Protein AF-A0AAV4GE64-F1 (afdb_monomer_lite)

Sequence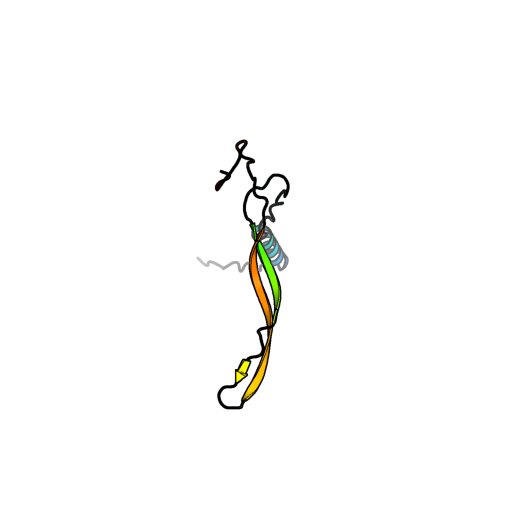 (93 aa):
MRLSPRLYTLAPGSLLALLLTVLSLTVTSAEFINPRTTLMCHVRHYQFRVHKPDVIHPSTGAVLRCSGLVTVNSCWGRCDSSEVRITWPFKTD

Radius of gyration: 29.74 Å; chains: 1; bounding box: 77×24×82 Å

Foldseek 3Di:
DDDDDPPPPCDPVNVVVVVVVVVVVPPDDPDPDDQVPDQDWDKDKDKDWDWDPWDQDPPPRDTDTDIDIDIDIDTDGDHDDDAAPDDDDDDTD

Structure (mmCIF, N/CA/C/O backbone):
data_AF-A0AAV4GE64-F1
#
_entry.id   AF-A0AAV4GE64-F1
#
loop_
_atom_site.group_PDB
_atom_site.id
_atom_site.type_symbol
_atom_site.label_atom_id
_atom_site.label_alt_id
_atom_site.label_comp_id
_atom_site.label_asym_id
_atom_site.label_entity_id
_atom_site.label_seq_id
_atom_site.pdbx_PDB_ins_code
_atom_site.Cartn_x
_atom_site.Cartn_y
_atom_site.Cartn_z
_atom_site.occupancy
_atom_site.B_iso_or_equiv
_atom_site.auth_seq_id
_atom_site.auth_comp_id
_atom_site.auth_asym_id
_atom_site.auth_atom_id
_atom_site.pdbx_PDB_model_num
ATOM 1 N N . MET A 1 1 ? -44.535 15.532 -52.125 1.00 38.69 1 MET A N 1
ATOM 2 C CA . MET A 1 1 ? -43.270 15.213 -51.427 1.00 38.69 1 MET A CA 1
ATOM 3 C C . MET A 1 1 ? -43.606 14.374 -50.200 1.00 38.69 1 MET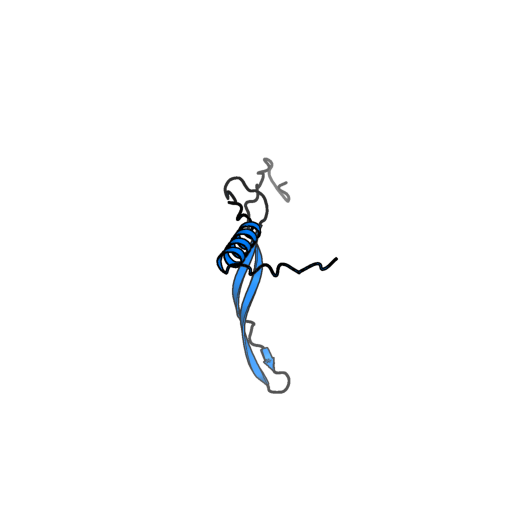 A C 1
ATOM 5 O O . MET A 1 1 ? -44.216 14.894 -49.280 1.00 38.69 1 MET A O 1
ATOM 9 N N . ARG A 1 2 ? -43.329 13.064 -50.221 1.00 39.41 2 ARG A N 1
ATOM 10 C CA . ARG A 1 2 ? -43.516 12.165 -49.069 1.00 39.41 2 ARG A CA 1
ATOM 11 C C . ARG A 1 2 ? -42.156 11.551 -48.744 1.00 39.41 2 ARG A C 1
ATOM 13 O O . ARG A 1 2 ? -41.672 10.722 -49.505 1.00 39.41 2 ARG A O 1
ATOM 20 N N . LEU A 1 3 ? -41.531 12.013 -47.663 1.00 50.16 3 LEU A N 1
ATOM 21 C CA . LEU A 1 3 ? -40.327 11.404 -47.101 1.00 50.16 3 LEU A CA 1
ATOM 22 C C . LEU A 1 3 ? -40.753 10.176 -46.294 1.00 50.16 3 LEU A C 1
ATOM 24 O O . LEU A 1 3 ? -41.293 10.293 -45.199 1.00 50.16 3 LEU A O 1
ATOM 28 N N . SER A 1 4 ? -40.549 8.995 -46.862 1.00 52.38 4 SER A N 1
ATOM 29 C CA . SER A 1 4 ? -40.603 7.732 -46.127 1.00 52.38 4 SER A CA 1
ATOM 30 C C . SER A 1 4 ? -39.337 7.587 -45.269 1.00 52.38 4 SER A C 1
ATOM 32 O O . SER A 1 4 ? -38.239 7.663 -45.829 1.00 52.38 4 SER A O 1
ATOM 34 N N . PRO A 1 5 ? -39.438 7.350 -43.947 1.00 55.03 5 PRO A N 1
ATOM 35 C CA . PRO A 1 5 ? -38.273 7.064 -43.131 1.00 55.03 5 PRO A CA 1
ATOM 36 C C . PRO A 1 5 ? -37.867 5.614 -43.393 1.00 55.03 5 PRO A C 1
ATOM 38 O O . PRO A 1 5 ? -38.628 4.681 -43.133 1.00 55.03 5 PRO A O 1
ATOM 41 N N . ARG A 1 6 ? -36.664 5.403 -43.931 1.00 52.44 6 ARG 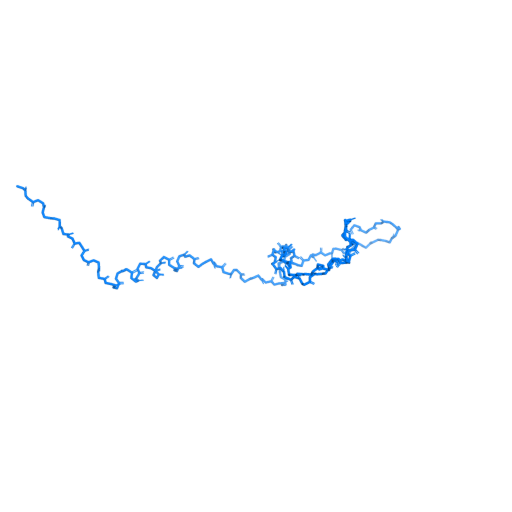A N 1
ATOM 42 C CA . ARG A 1 6 ? -36.043 4.080 -43.873 1.00 52.44 6 ARG A CA 1
ATOM 43 C C . ARG A 1 6 ? -35.677 3.824 -42.417 1.00 52.44 6 ARG A C 1
ATOM 45 O O . ARG A 1 6 ? -34.659 4.305 -41.933 1.00 52.44 6 ARG A O 1
ATOM 52 N N . LEU A 1 7 ? -36.549 3.101 -41.721 1.00 53.31 7 LEU A N 1
ATOM 53 C CA . LEU A 1 7 ? -36.226 2.469 -40.452 1.00 53.31 7 LEU A CA 1
ATOM 54 C C . LEU A 1 7 ? -35.097 1.474 -40.746 1.00 53.31 7 LEU A C 1
ATOM 56 O O . LEU A 1 7 ? -35.319 0.435 -41.365 1.00 53.31 7 LEU A O 1
ATOM 60 N N . TYR A 1 8 ? -33.868 1.837 -40.389 1.00 59.53 8 TYR A N 1
ATOM 61 C CA . TYR A 1 8 ? -32.736 0.926 -40.446 1.00 59.53 8 TYR A CA 1
ATOM 62 C C . TYR A 1 8 ? -32.969 -0.154 -39.389 1.00 59.53 8 TYR A C 1
ATOM 64 O O . TYR A 1 8 ? -32.747 0.065 -38.200 1.00 59.53 8 TYR A O 1
ATOM 72 N N . THR A 1 9 ? -33.451 -1.318 -39.815 1.00 59.19 9 THR A N 1
ATOM 73 C CA . THR A 1 9 ? -33.383 -2.553 -39.038 1.00 59.19 9 THR A CA 1
ATOM 74 C C . THR A 1 9 ? -31.905 -2.872 -38.827 1.00 59.19 9 THR A C 1
ATOM 76 O O . THR A 1 9 ? -31.251 -3.458 -39.688 1.00 59.19 9 THR A O 1
ATOM 79 N N . LEU A 1 10 ? -31.347 -2.410 -37.705 1.00 58.09 10 LEU A N 1
ATOM 80 C CA . LEU A 1 10 ? -30.001 -2.763 -37.267 1.00 58.09 10 LEU A CA 1
ATOM 81 C C . LEU A 1 10 ? -29.948 -4.283 -37.114 1.00 58.09 10 LEU A C 1
ATOM 83 O O . LEU A 1 10 ? -30.565 -4.851 -36.213 1.00 58.09 10 LEU A O 1
ATOM 87 N N . ALA A 1 11 ? -29.242 -4.943 -38.032 1.00 64.12 11 ALA A N 1
ATOM 88 C CA . ALA A 1 11 ? -29.000 -6.370 -37.945 1.00 64.12 11 ALA A CA 1
ATOM 89 C C . ALA A 1 11 ? -28.302 -6.671 -36.604 1.00 64.12 11 ALA A C 1
ATOM 91 O O . ALA A 1 11 ? -27.422 -5.909 -36.192 1.00 64.12 11 ALA A O 1
ATOM 92 N N . PRO A 1 12 ? -28.638 -7.777 -35.921 1.00 63.75 12 PRO A N 1
ATOM 93 C CA . PRO A 1 12 ? -28.072 -8.105 -34.609 1.00 63.75 12 PRO A CA 1
ATOM 94 C C . PRO A 1 12 ? -26.532 -8.166 -34.616 1.00 63.75 12 PRO A C 1
ATOM 96 O O . PRO A 1 12 ? -25.893 -7.849 -33.614 1.00 63.75 12 PRO A O 1
ATOM 99 N N . GLY A 1 13 ? -25.920 -8.476 -35.766 1.00 71.19 13 GLY A N 1
ATOM 100 C CA . GLY A 1 13 ? -24.465 -8.449 -35.946 1.00 71.19 13 GLY A CA 1
ATOM 101 C C . GLY A 1 13 ? -23.842 -7.048 -35.933 1.00 71.19 13 GLY A C 1
ATOM 102 O O . GLY A 1 13 ? -22.698 -6.898 -35.517 1.00 71.19 13 GLY A O 1
ATOM 103 N N . SER A 1 14 ? -24.582 -6.008 -36.327 1.00 76.94 14 SER A N 1
ATOM 104 C CA . SER A 1 14 ? -24.095 -4.622 -36.332 1.00 76.94 14 SER A CA 1
ATOM 105 C C . SER A 1 14 ? -23.944 -4.066 -34.915 1.00 76.94 14 SER A C 1
ATOM 107 O O . SER A 1 14 ? -22.984 -3.359 -34.630 1.00 76.94 14 SER A O 1
ATOM 109 N N . LEU A 1 15 ? -24.860 -4.433 -34.014 1.00 82.44 15 LEU A N 1
ATOM 110 C CA . LEU A 1 15 ? -24.794 -4.078 -32.594 1.00 82.44 15 LEU A CA 1
ATOM 111 C C . LEU A 1 15 ? -23.643 -4.800 -31.888 1.00 82.44 15 LEU A C 1
ATOM 113 O O . LEU A 1 15 ? -22.906 -4.180 -31.127 1.00 82.44 15 LEU A O 1
ATOM 117 N N . LEU A 1 16 ? -23.446 -6.087 -32.193 1.00 85.88 16 LEU A N 1
ATOM 118 C CA . LEU A 1 16 ? -22.326 -6.865 -31.664 1.00 85.88 16 LEU A CA 1
ATOM 119 C C . LEU A 1 16 ? -20.977 -6.310 -32.146 1.00 85.88 16 LEU A C 1
ATOM 121 O O . LEU A 1 16 ? -20.059 -6.150 -31.347 1.00 85.88 16 LEU A O 1
ATOM 125 N N . ALA A 1 17 ? -20.870 -5.961 -33.431 1.00 87.19 17 ALA A N 1
ATOM 126 C CA . ALA A 1 17 ? -19.670 -5.347 -33.990 1.00 87.19 17 ALA A CA 1
ATOM 127 C C . ALA A 1 17 ? -19.360 -3.994 -33.333 1.00 87.19 17 ALA A C 1
ATOM 129 O O . ALA A 1 17 ? -18.207 -3.731 -33.002 1.00 87.19 17 ALA A O 1
ATOM 130 N N . LEU A 1 18 ? -20.383 -3.166 -33.092 1.00 89.69 18 LEU A N 1
ATOM 131 C CA . LEU A 1 18 ? -20.229 -1.881 -32.410 1.00 89.69 18 LEU A CA 1
ATOM 132 C C . LEU A 1 18 ? -19.806 -2.051 -30.940 1.00 89.69 18 LEU A C 1
ATOM 134 O O . LEU A 1 18 ? -18.970 -1.308 -30.439 1.00 89.69 18 LEU A O 1
ATOM 138 N N . LEU A 1 19 ? -20.356 -3.046 -30.243 1.00 90.06 19 LEU A N 1
ATOM 139 C CA . LEU A 1 19 ? -19.957 -3.369 -28.872 1.00 90.06 19 LEU A CA 1
ATOM 140 C C . LEU A 1 19 ? -18.502 -3.836 -28.805 1.00 90.06 19 LEU A C 1
ATOM 142 O O . LEU A 1 19 ? -17.766 -3.404 -27.924 1.00 90.06 19 LEU A O 1
ATOM 146 N N . LEU A 1 20 ? -18.073 -4.679 -29.746 1.00 87.62 20 LEU A N 1
ATOM 147 C CA . LEU A 1 20 ? -16.700 -5.180 -29.804 1.00 87.62 20 LEU A CA 1
ATOM 148 C C . LEU A 1 20 ? -15.693 -4.070 -30.119 1.00 87.62 20 LEU A C 1
ATOM 150 O O . LEU A 1 20 ? -14.631 -4.029 -29.499 1.00 87.62 20 LEU A O 1
ATOM 154 N N . THR A 1 21 ? -16.023 -3.146 -31.027 1.00 86.88 21 THR A N 1
ATOM 155 C CA . THR A 1 21 ? -15.150 -2.000 -31.314 1.00 86.88 21 THR A CA 1
ATOM 156 C C . THR A 1 21 ? -15.033 -1.088 -30.101 1.00 86.88 21 THR A C 1
ATOM 158 O O . THR A 1 21 ? -13.917 -0.799 -29.673 1.00 86.88 21 THR A O 1
ATOM 161 N N . VAL A 1 22 ? -16.149 -0.711 -29.470 1.00 88.56 22 VAL A N 1
ATOM 162 C CA . VAL A 1 22 ? -16.124 0.094 -28.238 1.00 88.56 22 VAL A CA 1
ATOM 163 C C . VAL A 1 22 ? -15.321 -0.607 -27.140 1.00 88.56 22 VAL A C 1
ATOM 165 O O . VAL A 1 22 ? -14.467 0.023 -26.522 1.00 88.56 22 VAL A O 1
ATOM 168 N N . LEU A 1 23 ? -15.508 -1.917 -26.950 1.00 85.44 23 LEU A N 1
ATOM 169 C CA . LEU A 1 23 ? -14.761 -2.685 -25.955 1.00 85.44 23 LEU A CA 1
ATOM 170 C C . LEU A 1 23 ? -13.250 -2.632 -26.224 1.00 85.44 23 LEU A C 1
ATOM 172 O O . LEU A 1 23 ? -12.481 -2.362 -25.304 1.00 85.44 23 LEU A O 1
ATOM 176 N N . SER A 1 24 ? -12.827 -2.799 -27.481 1.00 81.50 24 SER A N 1
ATOM 177 C CA . SER A 1 24 ? -11.412 -2.730 -27.867 1.00 81.50 24 SER A CA 1
ATOM 178 C C . SER A 1 24 ? -10.776 -1.347 -27.664 1.00 81.50 24 SER A C 1
ATOM 180 O O . SER A 1 24 ? -9.593 -1.272 -27.346 1.00 81.50 24 SER A O 1
ATOM 182 N N . LEU A 1 25 ? -11.555 -0.264 -27.764 1.00 80.31 25 LEU A N 1
ATOM 183 C CA . LEU A 1 25 ? -11.104 1.106 -27.478 1.00 80.31 25 LEU A CA 1
ATOM 184 C C . LEU A 1 25 ? -10.956 1.388 -25.972 1.00 80.31 25 LEU A C 1
ATOM 186 O O . LEU A 1 25 ? -10.226 2.299 -25.591 1.00 80.31 25 LEU A O 1
ATOM 190 N N . THR A 1 26 ? -11.638 0.624 -25.116 1.00 76.50 26 THR A N 1
ATOM 191 C CA . THR A 1 26 ? -11.607 0.807 -23.652 1.00 76.50 26 THR A CA 1
ATOM 192 C C . THR A 1 26 ? -10.562 -0.042 -22.932 1.00 76.50 26 THR A C 1
ATOM 194 O O . THR A 1 26 ? -10.392 0.106 -21.721 1.00 76.50 26 THR A O 1
ATOM 197 N N . VAL A 1 27 ? -9.847 -0.923 -23.640 1.00 70.88 27 VAL A N 1
ATOM 198 C CA . VAL A 1 27 ? -8.762 -1.703 -23.037 1.00 70.88 27 VAL A CA 1
ATOM 199 C C . VAL A 1 27 ? -7.589 -0.765 -22.764 1.00 70.88 27 VAL A C 1
ATOM 201 O O . VAL A 1 27 ? -6.786 -0.465 -23.644 1.00 70.88 27 VAL A O 1
ATOM 204 N N . THR A 1 28 ? -7.488 -0.288 -21.526 1.00 68.12 28 THR A N 1
ATOM 205 C CA . THR A 1 28 ? -6.313 0.440 -21.046 1.00 68.12 28 THR A CA 1
ATOM 206 C C . THR A 1 28 ? -5.080 -0.438 -21.219 1.00 68.12 28 THR A C 1
ATOM 208 O O . THR A 1 28 ? -5.058 -1.575 -20.739 1.00 68.12 28 THR A O 1
ATOM 211 N N . SER A 1 29 ? -4.055 0.079 -21.897 1.00 64.75 29 SER A N 1
ATOM 212 C CA . SER A 1 29 ? -2.781 -0.611 -22.066 1.00 64.75 29 SER A CA 1
ATOM 213 C C . SER A 1 29 ? -2.175 -0.912 -20.697 1.00 64.75 29 SER A C 1
ATOM 215 O O . SER A 1 29 ? -1.821 0.002 -19.952 1.00 64.75 29 SER A O 1
ATOM 217 N N . ALA A 1 30 ? -2.045 -2.195 -20.362 1.00 67.00 30 ALA A N 1
ATOM 218 C CA . ALA A 1 30 ? -1.202 -2.613 -19.255 1.00 67.00 30 ALA A CA 1
ATOM 219 C C . ALA A 1 30 ? 0.254 -2.379 -19.678 1.00 67.00 30 ALA A C 1
ATOM 221 O O . ALA A 1 30 ? 0.827 -3.181 -20.416 1.00 67.00 30 ALA A O 1
ATOM 222 N N . GLU A 1 31 ? 0.838 -1.249 -19.275 1.00 68.44 31 GLU A N 1
ATOM 223 C CA . GLU A 1 31 ? 2.262 -1.014 -19.493 1.00 68.44 31 GLU A CA 1
ATOM 224 C C . GLU A 1 31 ? 3.067 -2.067 -18.732 1.00 68.44 31 GLU A C 1
ATOM 226 O O . GLU A 1 31 ? 2.924 -2.257 -17.521 1.00 68.44 31 GLU A O 1
ATOM 231 N N . PHE A 1 32 ? 3.925 -2.776 -19.462 1.00 68.38 32 PHE A N 1
ATOM 232 C CA . PHE A 1 32 ? 4.881 -3.692 -18.870 1.00 68.38 32 PHE A CA 1
ATOM 233 C C . PHE A 1 32 ? 5.955 -2.874 -18.146 1.00 68.38 32 PHE A C 1
ATOM 235 O O . PHE A 1 32 ? 6.895 -2.367 -18.757 1.00 68.38 32 PHE A O 1
ATOM 242 N N . ILE A 1 33 ? 5.806 -2.724 -16.830 1.00 66.94 33 ILE A N 1
ATOM 243 C CA . ILE A 1 33 ? 6.795 -2.042 -15.994 1.00 66.94 33 ILE A CA 1
ATOM 244 C C . ILE A 1 33 ? 8.029 -2.944 -15.898 1.00 66.94 33 ILE A C 1
ATOM 246 O O . ILE A 1 33 ? 7.982 -3.995 -15.260 1.00 66.94 33 ILE A O 1
ATOM 250 N N . ASN A 1 34 ? 9.144 -2.539 -16.513 1.00 68.31 34 ASN A N 1
ATOM 251 C CA . ASN A 1 34 ? 10.416 -3.240 -16.359 1.00 68.31 34 ASN A CA 1
ATOM 252 C C . ASN A 1 34 ? 11.009 -2.932 -14.970 1.00 68.31 34 ASN A C 1
ATOM 254 O O . ASN A 1 34 ? 11.510 -1.828 -14.743 1.00 68.31 34 ASN A O 1
ATOM 258 N N . PRO A 1 35 ? 11.037 -3.905 -14.043 1.00 66.69 35 PRO A N 1
ATOM 259 C CA . PRO A 1 35 ? 11.473 -3.653 -12.678 1.00 66.69 35 PRO A CA 1
ATOM 260 C C . PRO A 1 35 ? 12.967 -3.330 -12.576 1.00 66.69 35 PRO A C 1
ATOM 262 O O . PRO A 1 35 ? 13.396 -2.851 -11.537 1.00 66.69 35 PRO A O 1
ATOM 265 N N . ARG A 1 36 ? 13.788 -3.601 -13.603 1.00 66.12 36 ARG A N 1
ATOM 266 C CA . ARG A 1 36 ? 15.232 -3.316 -13.562 1.00 66.12 36 ARG A CA 1
ATOM 267 C C . ARG A 1 36 ? 15.562 -1.862 -13.881 1.00 66.12 36 ARG A C 1
ATOM 269 O O . ARG A 1 36 ? 16.535 -1.361 -13.328 1.00 66.12 36 ARG A O 1
ATOM 276 N N . THR A 1 37 ? 14.782 -1.222 -14.749 1.00 63.09 37 THR A N 1
ATOM 277 C CA . THR A 1 37 ? 15.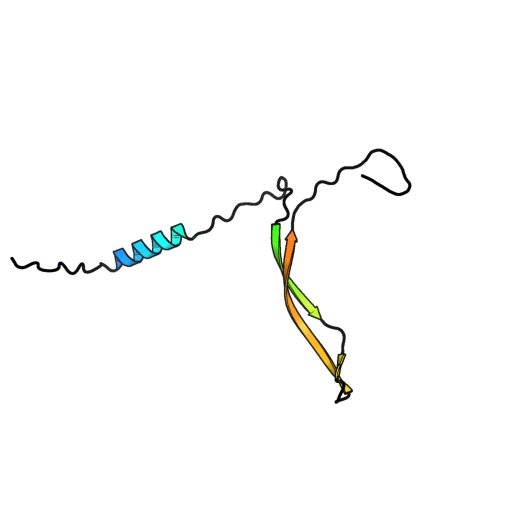062 0.123 -15.277 1.00 63.09 37 THR A CA 1
ATOM 278 C C . THR A 1 37 ? 14.152 1.198 -14.701 1.00 63.09 37 THR A C 1
ATOM 280 O O . THR A 1 37 ? 14.459 2.378 -14.832 1.00 63.09 37 THR A O 1
ATOM 283 N N . THR A 1 38 ? 13.030 0.820 -14.084 1.00 70.31 38 THR A N 1
ATOM 284 C CA . THR A 1 38 ? 12.091 1.804 -13.555 1.00 70.31 38 THR A CA 1
ATOM 285 C C . THR A 1 38 ? 12.453 2.232 -12.135 1.00 70.31 38 THR A C 1
ATOM 287 O O . THR A 1 38 ? 12.379 1.443 -11.193 1.00 70.31 38 THR A O 1
ATOM 290 N N . LEU A 1 39 ? 12.798 3.514 -12.001 1.00 70.12 39 LEU A N 1
ATOM 291 C CA . LEU A 1 39 ? 13.098 4.201 -10.736 1.00 70.12 39 LEU A CA 1
ATOM 292 C C . LEU A 1 39 ? 11.891 4.960 -10.160 1.00 70.12 39 LEU A C 1
ATOM 294 O O . LEU A 1 39 ? 12.011 5.716 -9.200 1.00 70.12 39 LEU A O 1
ATOM 298 N N . MET A 1 40 ? 10.718 4.815 -10.777 1.00 68.94 40 MET A N 1
ATOM 299 C CA . MET A 1 40 ? 9.502 5.503 -10.347 1.00 68.94 40 MET A CA 1
ATOM 300 C C . MET A 1 40 ? 8.781 4.699 -9.253 1.00 68.94 40 MET A C 1
ATOM 302 O O . MET A 1 40 ? 8.738 3.469 -9.310 1.00 68.94 40 MET A O 1
ATOM 306 N N . CYS A 1 41 ? 8.177 5.382 -8.267 1.00 71.62 41 CYS A N 1
ATOM 307 C CA . CYS A 1 41 ? 7.195 4.736 -7.389 1.00 71.62 41 CYS A CA 1
ATOM 308 C C . CYS A 1 41 ? 5.921 4.454 -8.198 1.00 71.62 41 CYS A C 1
ATOM 310 O O . CYS A 1 41 ? 5.292 5.369 -8.731 1.00 71.62 41 CYS A O 1
ATOM 312 N N . HIS A 1 42 ? 5.500 3.194 -8.211 1.00 80.81 42 HIS A N 1
ATOM 313 C CA . HIS A 1 42 ? 4.199 2.770 -8.704 1.00 80.81 42 HIS A CA 1
ATOM 314 C C . HIS A 1 42 ? 3.246 2.526 -7.541 1.00 80.81 42 HIS A C 1
ATOM 316 O O . HIS A 1 42 ? 3.600 1.883 -6.553 1.00 80.81 42 HIS A O 1
ATOM 322 N N . VAL A 1 43 ? 2.009 3.002 -7.665 1.00 82.94 43 VAL A N 1
ATOM 323 C CA . VAL A 1 43 ? 0.968 2.715 -6.677 1.00 82.94 43 VAL A CA 1
ATOM 324 C C . VAL A 1 43 ? 0.519 1.267 -6.831 1.00 82.94 43 VAL A C 1
ATOM 326 O O . VAL A 1 43 ? 0.129 0.836 -7.916 1.00 82.94 43 VAL A O 1
ATOM 329 N N . ARG A 1 44 ? 0.532 0.518 -5.730 1.00 83.19 44 ARG A N 1
ATOM 330 C CA . ARG A 1 44 ? 0.038 -0.854 -5.674 1.00 83.19 44 ARG A CA 1
ATOM 331 C C . ARG A 1 44 ? -0.968 -1.019 -4.543 1.00 83.19 44 ARG A C 1
ATOM 333 O O . ARG A 1 44 ? -0.769 -0.527 -3.434 1.00 83.19 44 ARG A O 1
ATOM 340 N N . HIS A 1 45 ? -2.048 -1.730 -4.849 1.00 89.62 45 HIS A N 1
ATOM 341 C CA . HIS A 1 45 ? -3.076 -2.096 -3.884 1.00 89.62 45 HIS A CA 1
ATOM 342 C C . HIS A 1 45 ? -2.623 -3.321 -3.087 1.00 89.62 45 HIS A C 1
ATOM 344 O O . HIS A 1 45 ? -2.240 -4.342 -3.665 1.00 89.62 45 HIS A O 1
ATOM 350 N N . TYR A 1 46 ? -2.698 -3.225 -1.765 1.00 88.81 46 TYR A N 1
ATOM 351 C CA . TYR A 1 46 ? -2.413 -4.312 -0.840 1.00 88.81 46 TYR A CA 1
ATOM 352 C C . TYR A 1 46 ? -3.626 -4.568 0.042 1.00 88.81 46 TYR A C 1
ATOM 354 O O . TYR A 1 46 ? -4.315 -3.634 0.452 1.00 88.81 46 TYR A O 1
ATOM 362 N N . GLN A 1 47 ? -3.862 -5.837 0.360 1.00 94.25 47 GLN A N 1
ATOM 363 C CA . GLN A 1 47 ? -4.851 -6.236 1.350 1.00 94.25 47 GLN A CA 1
ATOM 364 C C . GLN A 1 47 ? -4.149 -6.821 2.563 1.00 94.25 47 GLN A C 1
ATOM 366 O O . GLN A 1 47 ? -3.358 -7.757 2.447 1.00 94.25 47 GLN A O 1
ATOM 371 N N . PHE A 1 48 ? -4.467 -6.274 3.730 1.00 92.69 48 PHE A N 1
ATOM 372 C CA . PHE A 1 48 ? -3.919 -6.714 5.002 1.00 92.69 48 PHE A CA 1
ATOM 373 C C . PHE A 1 48 ? -5.036 -7.202 5.908 1.00 92.69 48 PHE A C 1
ATOM 375 O O . PHE A 1 48 ? -6.055 -6.529 6.076 1.00 92.69 48 PHE A O 1
ATOM 382 N N . ARG A 1 49 ? -4.825 -8.361 6.533 1.00 94.75 49 ARG A N 1
ATOM 383 C CA . ARG A 1 49 ? -5.649 -8.799 7.657 1.00 94.75 49 ARG A CA 1
ATOM 384 C C . ARG A 1 49 ? -5.114 -8.132 8.916 1.00 94.75 49 ARG A C 1
ATOM 386 O O . ARG A 1 49 ? -4.022 -8.459 9.369 1.00 94.75 49 ARG A O 1
ATOM 393 N N . VAL A 1 50 ? -5.871 -7.184 9.453 1.00 94.38 50 VAL A N 1
ATOM 394 C CA . VAL A 1 50 ? -5.480 -6.385 10.616 1.00 94.38 50 VAL A CA 1
ATOM 395 C C . VAL A 1 50 ? -6.287 -6.786 11.841 1.00 94.38 50 VAL A C 1
ATOM 397 O O . VAL A 1 50 ? -7.459 -7.163 11.745 1.00 94.38 50 VAL A O 1
ATOM 400 N N . HIS A 1 51 ? -5.660 -6.670 13.006 1.00 94.50 51 HIS A N 1
ATOM 401 C CA . HIS A 1 51 ? -6.312 -6.831 14.295 1.00 94.50 51 HIS A CA 1
ATOM 402 C C . HIS A 1 51 ? -6.030 -5.594 15.145 1.00 94.50 51 HIS A C 1
ATOM 404 O O . HIS A 1 51 ? -4.876 -5.215 15.340 1.00 94.50 51 HIS A O 1
ATOM 410 N N . LYS A 1 52 ? -7.095 -4.941 15.616 1.00 91.81 52 LYS A N 1
ATOM 411 C CA . LYS A 1 52 ? -6.994 -3.869 16.603 1.00 91.81 52 LYS A CA 1
ATOM 412 C C . LYS A 1 52 ? -6.832 -4.488 17.997 1.00 91.81 52 LYS A C 1
ATOM 414 O O . LYS A 1 52 ? -7.545 -5.452 18.271 1.00 91.81 52 LYS A O 1
ATOM 419 N N . PRO A 1 53 ? -5.983 -3.923 18.872 1.00 93.94 53 PRO A N 1
ATOM 420 C CA . PRO A 1 53 ? -5.937 -4.323 20.274 1.00 93.94 53 PRO A CA 1
ATOM 421 C C . PRO A 1 53 ? -7.327 -4.321 20.916 1.00 93.94 53 PRO A C 1
ATOM 423 O O . PRO A 1 53 ? -8.168 -3.487 20.567 1.00 93.94 53 PRO A O 1
ATOM 426 N N . ASP A 1 54 ? -7.538 -5.246 21.850 1.00 94.75 54 ASP A N 1
ATOM 427 C CA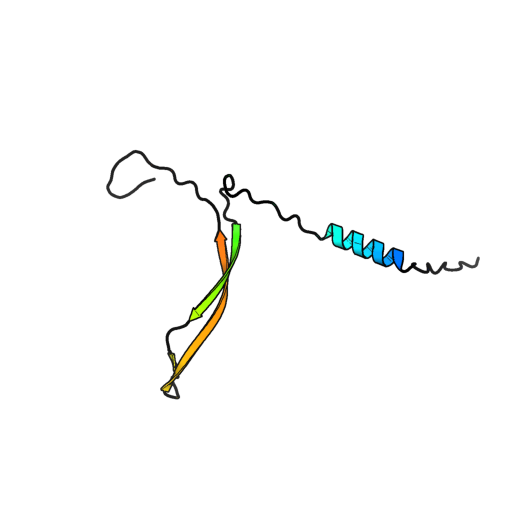 . ASP A 1 54 ? -8.784 -5.394 22.599 1.00 94.75 54 ASP A CA 1
ATOM 428 C C . ASP A 1 54 ? -9.151 -4.065 23.292 1.00 94.75 54 ASP A C 1
ATOM 430 O O . ASP A 1 54 ? -8.338 -3.462 23.995 1.00 94.75 54 ASP A O 1
ATOM 434 N N . VAL A 1 55 ? -10.381 -3.587 23.071 1.00 93.25 55 VAL A N 1
ATOM 435 C CA . VAL A 1 55 ? -10.897 -2.339 23.661 1.00 93.25 55 VAL A CA 1
ATOM 436 C C . VAL A 1 55 ? -12.020 -2.675 24.630 1.00 93.25 55 VAL A C 1
ATOM 438 O O . VAL A 1 55 ? -12.917 -3.435 24.288 1.00 93.25 55 VAL A O 1
ATOM 441 N N . ILE A 1 56 ? -12.016 -2.092 25.826 1.00 94.56 56 ILE A N 1
ATOM 442 C CA . ILE A 1 56 ? -13.098 -2.296 26.795 1.00 94.56 56 ILE A CA 1
ATOM 443 C C . ILE A 1 56 ? -14.239 -1.321 26.487 1.00 94.56 56 ILE A C 1
ATOM 445 O O . ILE A 1 56 ? -14.022 -0.115 26.368 1.00 94.56 56 ILE A O 1
ATOM 449 N N . HIS A 1 57 ? -15.461 -1.836 26.351 1.00 91.31 57 HIS A N 1
ATOM 450 C CA . HIS A 1 57 ? -16.649 -1.020 26.136 1.00 91.31 57 HIS A CA 1
ATOM 451 C C . HIS A 1 57 ? -16.934 -0.178 27.392 1.00 91.31 57 HIS A C 1
ATOM 453 O O . HIS A 1 57 ? -17.145 -0.746 28.468 1.00 91.31 57 HIS A O 1
ATOM 459 N N . PRO A 1 58 ? -17.002 1.160 27.283 1.00 90.62 58 PRO A N 1
ATOM 460 C CA . PRO A 1 58 ? -17.002 2.048 28.446 1.00 90.62 58 PRO A CA 1
ATOM 461 C C . PRO A 1 58 ? -18.238 1.907 29.344 1.00 90.62 58 PRO A C 1
ATOM 463 O O . PRO A 1 58 ? -18.144 2.160 30.538 1.00 90.62 58 PRO A O 1
ATOM 466 N N . SER A 1 59 ? -19.386 1.486 28.803 1.00 92.94 59 SER A N 1
ATOM 467 C CA . SER A 1 59 ? -20.620 1.320 29.590 1.00 92.94 59 SER A CA 1
ATOM 468 C C . SER A 1 59 ? -20.941 -0.113 30.019 1.00 92.94 59 SER A C 1
ATOM 470 O O . SER A 1 59 ? -21.745 -0.296 30.924 1.00 92.94 59 SER A O 1
ATOM 472 N N . THR A 1 60 ? -20.357 -1.134 29.383 1.00 95.31 60 THR A N 1
ATOM 473 C CA . THR A 1 60 ? -20.718 -2.544 29.636 1.00 95.31 60 THR A CA 1
ATOM 474 C C . THR A 1 60 ? -19.557 -3.366 30.184 1.00 95.31 60 THR A C 1
ATOM 476 O O . THR A 1 60 ? -19.766 -4.502 30.595 1.00 95.31 60 THR A O 1
ATOM 479 N N . GLY A 1 61 ? -18.327 -2.835 30.166 1.00 93.19 61 GLY A N 1
ATOM 480 C CA . GLY A 1 61 ? -17.119 -3.565 30.562 1.00 93.19 61 GLY A CA 1
ATOM 481 C C . GLY A 1 61 ? -16.744 -4.713 29.616 1.00 93.19 61 GLY A C 1
ATOM 482 O O . GLY A 1 61 ? -15.781 -5.430 29.873 1.00 93.19 61 GLY A O 1
ATOM 483 N N . ALA A 1 62 ? -17.486 -4.901 28.521 1.00 94.62 62 ALA A N 1
ATOM 484 C CA . ALA A 1 62 ? -17.249 -5.976 27.571 1.00 94.62 62 ALA A CA 1
ATOM 485 C C . ALA A 1 62 ? -15.951 -5.753 26.786 1.00 94.62 62 ALA A C 1
ATOM 487 O O . ALA A 1 62 ? -15.636 -4.629 26.394 1.00 94.62 62 ALA A O 1
ATOM 488 N N . VAL A 1 63 ? -15.226 -6.834 26.499 1.00 94.88 63 VAL A N 1
ATOM 489 C CA . VAL A 1 63 ? -14.045 -6.790 25.631 1.00 94.88 63 VAL A CA 1
ATOM 490 C C . VAL A 1 63 ? -14.489 -6.802 24.169 1.00 94.88 63 VAL A C 1
ATOM 492 O O . VAL A 1 63 ? -15.088 -7.766 23.694 1.00 94.88 63 VAL A O 1
ATOM 495 N N . LEU A 1 64 ? -14.176 -5.733 23.444 1.00 92.38 64 LEU A N 1
ATOM 496 C CA . LEU A 1 64 ? -14.423 -5.590 22.016 1.00 92.38 64 LEU A CA 1
ATOM 497 C C . LEU A 1 64 ? -13.184 -6.021 21.238 1.00 92.38 64 LEU A C 1
ATOM 499 O O . LEU A 1 64 ? -12.123 -5.399 21.334 1.00 92.38 64 LEU A O 1
ATOM 503 N N . ARG A 1 65 ? -13.349 -7.065 20.425 1.00 94.00 65 ARG A N 1
ATOM 504 C CA . ARG A 1 65 ? -12.320 -7.561 19.510 1.00 94.00 65 ARG A CA 1
ATOM 505 C C . ARG A 1 65 ? -12.657 -7.147 18.092 1.00 94.00 65 ARG A C 1
ATOM 507 O O . ARG A 1 65 ? -13.654 -7.599 17.536 1.00 94.00 65 ARG A O 1
ATOM 514 N N . CYS A 1 66 ? -11.810 -6.317 17.493 1.00 89.88 66 CYS A N 1
ATOM 515 C CA . CYS A 1 66 ? -11.995 -5.869 16.117 1.00 89.88 66 CYS A CA 1
ATOM 516 C C . CYS A 1 66 ? -10.888 -6.444 15.231 1.00 89.88 66 CYS A C 1
ATOM 518 O O . CYS A 1 66 ? -9.701 -6.185 15.449 1.00 89.88 66 CYS A O 1
ATOM 520 N N . SER A 1 67 ? -11.279 -7.201 14.209 1.00 94.25 67 SER A N 1
ATOM 521 C CA . SER A 1 67 ? -10.382 -7.667 13.151 1.00 94.25 67 SER A CA 1
ATOM 522 C C . SER A 1 67 ? -11.069 -7.541 11.797 1.00 94.25 67 SER A C 1
ATOM 524 O O . SER A 1 67 ? -12.297 -7.569 11.716 1.00 94.25 67 SER A O 1
ATOM 526 N N . GLY A 1 68 ? -10.289 -7.366 10.737 1.00 93.56 68 GLY A N 1
ATOM 527 C CA . GLY A 1 68 ? -10.844 -7.180 9.404 1.00 93.56 68 GLY A CA 1
ATOM 528 C C . GLY A 1 68 ? -9.789 -7.173 8.311 1.00 93.56 68 GLY A C 1
ATOM 529 O O . GLY A 1 68 ? -8.589 -7.251 8.577 1.00 93.56 68 GLY A O 1
ATOM 530 N N . LEU A 1 69 ? -10.260 -7.090 7.070 1.00 96.38 69 LEU A N 1
ATOM 531 C CA . LEU A 1 69 ? -9.420 -6.845 5.905 1.00 96.38 69 LEU A CA 1
ATOM 532 C C . LEU A 1 69 ? -9.442 -5.353 5.589 1.00 96.38 69 LEU A C 1
ATOM 534 O O . LEU A 1 69 ? -10.512 -4.758 5.476 1.00 96.38 69 LEU A O 1
ATOM 538 N N . VAL A 1 70 ? -8.264 -4.761 5.430 1.00 94.00 70 VAL A N 1
ATOM 539 C CA . VAL A 1 70 ? -8.110 -3.370 5.001 1.00 94.00 70 VAL A CA 1
ATOM 540 C C . VAL A 1 70 ? -7.369 -3.362 3.676 1.00 94.00 70 VAL A C 1
ATOM 542 O O . VAL A 1 70 ? -6.343 -4.026 3.525 1.00 94.00 70 VAL A O 1
ATOM 545 N N . THR A 1 71 ? -7.910 -2.614 2.718 1.00 94.12 71 THR A N 1
ATOM 546 C CA . THR A 1 71 ? -7.250 -2.355 1.438 1.00 94.12 71 THR A CA 1
ATOM 547 C C . THR A 1 71 ? -6.534 -1.017 1.535 1.00 94.12 71 THR A C 1
ATOM 549 O O . THR A 1 71 ? -7.152 -0.021 1.905 1.00 94.12 71 THR A O 1
ATOM 552 N N . VAL A 1 72 ? -5.240 -0.995 1.225 1.00 90.50 72 VAL A N 1
ATOM 553 C CA . VAL A 1 72 ? -4.422 0.223 1.242 1.00 90.50 72 VAL A CA 1
ATOM 554 C C . VAL A 1 72 ? -3.618 0.354 -0.042 1.00 90.50 72 VAL A C 1
ATOM 556 O O . VAL A 1 72 ? -3.284 -0.639 -0.692 1.00 90.50 72 VAL A O 1
ATOM 559 N N . ASN A 1 73 ? -3.261 1.593 -0.358 1.00 88.56 73 ASN A N 1
ATOM 560 C CA . ASN A 1 73 ? -2.351 1.916 -1.445 1.00 88.56 73 ASN A CA 1
ATOM 561 C C . ASN A 1 73 ? -0.957 2.116 -0.867 1.00 88.56 73 ASN A C 1
ATOM 563 O O . ASN A 1 73 ? -0.790 2.882 0.080 1.00 88.56 73 ASN A O 1
ATOM 567 N N . SER A 1 74 ? 0.036 1.437 -1.434 1.00 81.94 74 SER A N 1
ATOM 568 C CA . SER A 1 74 ? 1.438 1.652 -1.087 1.00 81.94 74 SER A CA 1
ATOM 569 C C . SER A 1 74 ? 2.289 1.818 -2.339 1.00 81.94 74 SER A C 1
ATOM 571 O O . SER A 1 74 ? 1.970 1.287 -3.405 1.00 81.94 74 SER A O 1
ATOM 573 N N . CYS A 1 75 ? 3.368 2.579 -2.191 1.00 79.94 75 CYS A N 1
ATOM 574 C CA . CYS A 1 75 ? 4.396 2.728 -3.205 1.00 79.94 75 CYS A CA 1
ATOM 575 C C . CYS A 1 75 ? 5.183 1.425 -3.361 1.00 79.94 75 CYS A C 1
ATOM 577 O O . CYS A 1 75 ? 5.643 0.836 -2.384 1.00 79.94 75 CYS A O 1
ATOM 579 N N . TRP A 1 76 ? 5.397 1.015 -4.605 1.00 78.00 76 TRP A N 1
ATOM 580 C CA . TRP A 1 76 ? 6.296 -0.063 -4.978 1.00 78.00 76 TRP A CA 1
ATOM 581 C C . TRP A 1 76 ? 7.198 0.408 -6.120 1.00 78.00 76 TRP A C 1
ATOM 583 O O . TRP A 1 76 ? 6.714 0.894 -7.137 1.00 78.00 76 TRP A O 1
ATOM 593 N N . GLY A 1 77 ? 8.511 0.284 -5.957 1.00 75.06 77 GLY A N 1
ATOM 594 C CA . GLY A 1 77 ? 9.487 0.711 -6.957 1.00 75.06 77 GLY A CA 1
ATOM 595 C C . GLY A 1 77 ? 10.914 0.425 -6.501 1.00 75.06 77 GLY A C 1
ATOM 596 O O . GLY A 1 77 ? 11.130 -0.022 -5.372 1.00 75.06 77 GLY A O 1
ATOM 597 N N . ARG A 1 78 ? 11.886 0.665 -7.385 1.00 74.50 78 ARG A N 1
ATOM 598 C CA . ARG A 1 78 ? 13.309 0.682 -7.023 1.00 74.50 78 ARG A CA 1
ATOM 599 C C . ARG A 1 78 ? 13.739 2.124 -6.786 1.00 74.50 78 ARG A C 1
ATOM 601 O O . ARG A 1 78 ? 13.347 3.006 -7.540 1.00 74.50 78 ARG A O 1
ATOM 608 N N . CYS A 1 79 ? 14.554 2.334 -5.763 1.00 74.50 79 CYS A N 1
ATOM 609 C CA . CYS A 1 79 ? 15.215 3.608 -5.516 1.00 74.50 79 CYS A CA 1
ATOM 610 C C . CYS A 1 79 ? 16.709 3.414 -5.761 1.00 74.50 79 CYS A C 1
ATOM 612 O O . CYS A 1 79 ? 17.276 2.433 -5.272 1.00 74.50 79 CYS A O 1
ATOM 614 N N . ASP A 1 80 ? 17.336 4.336 -6.486 1.00 73.69 80 ASP A N 1
ATOM 615 C CA . ASP A 1 80 ? 18.792 4.407 -6.523 1.00 73.69 80 ASP A CA 1
ATOM 616 C C . ASP A 1 80 ? 19.276 5.056 -5.227 1.00 73.69 80 ASP A C 1
ATOM 618 O O . ASP A 1 80 ? 18.803 6.122 -4.833 1.00 73.69 80 ASP A O 1
ATOM 622 N N . SER A 1 81 ? 20.206 4.395 -4.548 1.00 70.75 81 SER A N 1
ATOM 623 C CA . SER A 1 81 ? 20.944 4.965 -3.425 1.00 70.75 81 SER A CA 1
ATOM 624 C C . SER A 1 81 ? 22.365 5.259 -3.890 1.00 70.75 81 SER A C 1
ATOM 626 O O . SER A 1 81 ? 23.057 4.344 -4.343 1.00 70.75 81 SER A O 1
ATOM 628 N N . SER A 1 82 ? 22.813 6.508 -3.781 1.00 69.62 82 SER A N 1
ATOM 629 C CA . SER A 1 82 ? 24.228 6.848 -3.927 1.00 69.62 82 SER A CA 1
ATOM 630 C C . SER A 1 82 ? 24.995 6.462 -2.664 1.00 69.62 82 SER A C 1
ATOM 632 O O . SER A 1 82 ? 24.506 6.644 -1.553 1.00 69.62 82 SER A O 1
ATOM 634 N N . GLU A 1 83 ? 26.205 5.932 -2.829 1.00 61.78 83 GLU A N 1
ATOM 635 C CA . GLU A 1 83 ? 27.159 5.784 -1.729 1.00 61.78 83 GLU A CA 1
ATOM 636 C C . GLU A 1 83 ? 28.081 7.011 -1.719 1.00 61.78 83 GLU A C 1
ATOM 638 O O . GLU A 1 83 ? 28.838 7.225 -2.672 1.00 61.78 83 GLU A O 1
ATOM 643 N N . VAL A 1 84 ? 28.033 7.830 -0.662 1.00 59.03 84 VAL A N 1
ATOM 644 C CA . VAL A 1 84 ? 29.001 8.919 -0.473 1.00 59.03 84 VAL A CA 1
ATOM 645 C C . VAL A 1 84 ? 30.287 8.393 0.144 1.00 59.03 84 VAL A C 1
ATOM 647 O O . VAL A 1 84 ? 30.327 7.829 1.235 1.00 59.03 84 VAL A O 1
ATOM 650 N N . ARG A 1 85 ? 31.385 8.624 -0.573 1.00 56.97 85 ARG A N 1
ATOM 651 C CA . ARG A 1 85 ? 32.739 8.241 -0.181 1.00 56.97 85 ARG A CA 1
ATOM 652 C C . ARG A 1 85 ? 33.348 9.317 0.735 1.00 56.97 85 ARG A C 1
ATOM 654 O O . ARG A 1 85 ? 34.241 10.009 0.272 1.00 56.97 85 ARG A O 1
ATOM 661 N N . ILE A 1 86 ? 32.864 9.48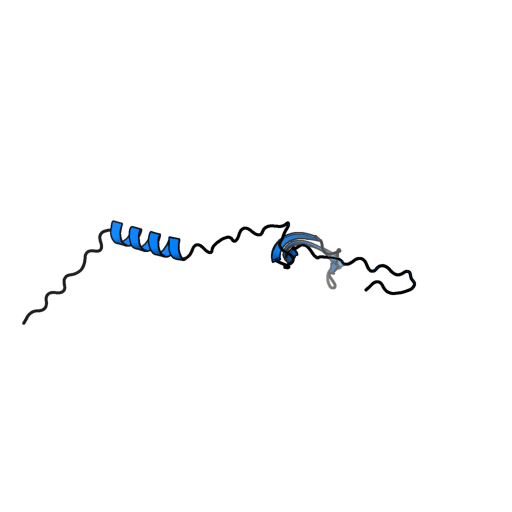5 1.978 1.00 57.94 86 ILE A N 1
ATOM 662 C CA . ILE A 1 86 ? 33.563 10.145 3.119 1.00 57.94 86 ILE A CA 1
ATOM 663 C C . ILE A 1 86 ? 32.892 9.793 4.472 1.00 57.94 86 ILE A C 1
ATOM 665 O O . ILE A 1 86 ? 31.674 9.719 4.596 1.00 57.94 86 ILE A O 1
ATOM 669 N N . THR A 1 87 ? 33.740 9.565 5.479 1.00 60.59 87 THR A N 1
ATOM 670 C CA . THR A 1 87 ? 33.499 8.983 6.814 1.00 60.59 87 THR A CA 1
ATOM 671 C C . THR A 1 87 ? 32.958 9.986 7.850 1.00 60.59 87 THR A C 1
ATOM 673 O O . THR A 1 87 ? 33.566 11.036 7.995 1.00 60.59 87 THR A O 1
ATOM 676 N N . TRP A 1 88 ? 31.890 9.607 8.580 1.00 58.75 88 TRP A N 1
ATOM 677 C CA . TRP A 1 88 ? 31.394 10.011 9.932 1.00 58.75 88 TRP A CA 1
ATOM 678 C C . TRP A 1 88 ? 31.650 11.455 10.496 1.00 58.75 88 TRP A C 1
ATOM 680 O O . TRP A 1 88 ? 32.724 12.017 10.327 1.00 58.75 88 TRP A O 1
ATOM 690 N N . PRO A 1 89 ? 30.713 12.044 11.292 1.00 59.84 89 PRO A N 1
ATOM 691 C CA . PRO A 1 89 ? 29.878 11.277 12.201 1.00 59.84 89 PRO A CA 1
ATOM 692 C C . PRO A 1 89 ? 28.362 11.392 12.071 1.00 59.84 89 PRO A C 1
ATOM 694 O O . PRO A 1 89 ? 27.679 10.636 12.734 1.00 59.84 89 PRO A O 1
ATOM 697 N N . PHE A 1 90 ? 27.773 12.272 11.263 1.00 63.66 90 PHE A N 1
ATOM 698 C CA . PHE A 1 90 ? 26.306 12.433 11.360 1.00 63.66 90 PHE A CA 1
ATOM 699 C C . PHE A 1 90 ? 25.559 12.635 10.050 1.00 63.66 90 PHE A C 1
ATOM 701 O O . PHE A 1 90 ? 24.360 12.903 10.074 1.00 63.66 90 PHE A O 1
ATOM 708 N N . LYS A 1 91 ? 26.212 12.462 8.901 1.00 52.53 91 LYS A N 1
ATOM 709 C CA . LYS A 1 91 ? 25.495 12.460 7.631 1.00 52.53 91 LYS A CA 1
ATOM 710 C C . LYS A 1 91 ? 26.191 11.604 6.593 1.00 52.53 91 LYS A C 1
ATOM 712 O O . LYS A 1 91 ? 27.414 11.527 6.567 1.00 52.53 91 LYS A O 1
ATOM 717 N N . THR A 1 92 ? 25.384 10.984 5.751 1.00 57.75 92 THR A N 1
ATOM 718 C CA . THR A 1 92 ? 25.808 10.429 4.470 1.00 57.75 92 THR A CA 1
ATOM 719 C C . THR A 1 92 ? 24.848 11.023 3.450 1.00 57.75 92 THR A C 1
ATOM 721 O O . THR A 1 92 ? 23.660 10.705 3.474 1.00 57.75 92 THR A O 1
ATOM 724 N N . ASP A 1 93 ? 25.337 12.024 2.710 1.00 52.25 93 ASP A N 1
ATOM 725 C CA . ASP A 1 93 ? 24.642 12.551 1.527 1.00 52.25 93 ASP A CA 1
ATOM 726 C C . ASP A 1 93 ? 24.671 11.520 0.380 1.00 52.25 93 ASP A C 1
ATOM 728 O O . ASP A 1 93 ? 25.325 10.465 0.555 1.00 52.25 93 ASP A O 1
#

Organism: NCBI:txid1093978

pLDDT: mean 76.34, std 15.11, range [38.69, 96.38]

Secondary structure (DSSP, 8-state):
-----------HHHHHHHHHHHHHHH--------TTT--SPEEEEEEEEEEEEEEE-TTT-PEEEEEEEEEEEEEE---------S--SS---